Protein AF-A0A5B6V7J2-F1 (afdb_monomer_lite)

Secondary structure (DSSP, 8-state):
--PPPP------HHHHHHHHHHHHHHHHHHHHHHHHT----------GGGGGSTTHHHHHHHHHHH--S-HHHHHHHHHHHHHHHHHHHHHHHHHHHHHHHHHHHHHHHS---HHHHHHHHHHHHHHHHHHHHHHHHHHHHHHHHHHHHHHHHHHHHHHHHHHTT-

Structure (mmCIF, N/CA/C/O backbone):
data_AF-A0A5B6V7J2-F1
#
_entry.id   AF-A0A5B6V7J2-F1
#
loop_
_atom_site.group_PDB
_atom_site.id
_atom_site.type_symbol
_atom_site.label_atom_id
_atom_site.label_alt_id
_atom_site.label_comp_id
_atom_site.label_asym_id
_atom_site.label_entity_id
_atom_site.label_seq_id
_atom_site.pdbx_PDB_ins_code
_atom_site.Cartn_x
_atom_site.Cartn_y
_atom_site.Cartn_z
_atom_site.occupancy
_atom_site.B_iso_or_equiv
_atom_site.auth_seq_id
_atom_site.auth_comp_id
_atom_site.auth_asym_id
_atom_site.auth_atom_id
_atom_site.pdbx_PDB_model_num
ATOM 1 N N . MET A 1 1 ? -3.897 36.449 -39.132 1.00 39.06 1 MET A N 1
ATOM 2 C CA . MET A 1 1 ? -2.932 35.832 -40.059 1.00 39.06 1 MET A CA 1
ATOM 3 C C . MET A 1 1 ? -1.691 35.490 -39.248 1.00 39.06 1 MET A C 1
ATOM 5 O O . MET A 1 1 ? -0.842 36.344 -39.067 1.00 39.06 1 MET A O 1
ATOM 9 N N . TRP A 1 2 ? -1.653 34.293 -38.667 1.00 28.17 2 TRP A N 1
ATOM 10 C CA . TRP A 1 2 ? -0.462 33.726 -38.033 1.00 28.17 2 TRP A CA 1
ATOM 11 C C . TRP A 1 2 ? -0.432 32.258 -38.436 1.00 28.17 2 TRP A C 1
ATOM 13 O O . TRP A 1 2 ? -1.396 31.533 -38.198 1.00 28.17 2 TRP A O 1
ATOM 23 N N . GLY A 1 3 ? 0.597 31.909 -39.204 1.00 28.33 3 GLY A N 1
ATOM 24 C CA . GLY A 1 3 ? 0.718 30.643 -39.908 1.00 28.33 3 GLY A CA 1
ATOM 25 C C . GLY A 1 3 ? 0.998 29.475 -38.972 1.00 28.33 3 GLY A C 1
ATOM 26 O O . GLY A 1 3 ? 1.645 29.619 -37.938 1.00 28.33 3 GLY A O 1
ATOM 27 N N . ILE A 1 4 ? 0.504 28.314 -39.380 1.00 33.94 4 ILE A N 1
ATOM 28 C CA . ILE A 1 4 ? 0.845 27.012 -38.817 1.00 33.94 4 ILE A CA 1
ATOM 29 C C . ILE A 1 4 ? 2.192 26.584 -39.419 1.00 33.94 4 ILE A C 1
ATOM 31 O O . ILE A 1 4 ? 2.303 26.582 -40.646 1.00 33.94 4 ILE A O 1
ATOM 35 N N . PRO A 1 5 ? 3.185 26.160 -38.621 1.00 35.28 5 PRO A N 1
ATOM 36 C CA . PRO A 1 5 ? 4.206 25.237 -39.086 1.00 35.28 5 PRO A CA 1
ATOM 37 C C . PRO A 1 5 ? 3.739 23.803 -38.819 1.00 35.28 5 PRO A C 1
ATOM 39 O O . PRO A 1 5 ? 3.378 23.441 -37.697 1.00 35.28 5 PRO A O 1
ATOM 42 N N . GLU A 1 6 ? 3.728 23.002 -39.880 1.00 39.72 6 GLU A N 1
ATOM 43 C CA . GLU A 1 6 ? 3.479 21.564 -39.858 1.00 39.72 6 GLU A CA 1
ATOM 44 C C . GLU A 1 6 ? 4.439 20.857 -38.891 1.00 39.72 6 GLU A C 1
ATOM 46 O O . GLU A 1 6 ? 5.656 21.028 -38.963 1.00 39.72 6 GLU A O 1
ATOM 51 N N . ILE A 1 7 ? 3.891 20.034 -37.993 1.00 34.62 7 ILE A N 1
ATOM 52 C CA . ILE A 1 7 ? 4.672 19.121 -37.157 1.00 34.62 7 ILE A CA 1
ATOM 53 C C . ILE A 1 7 ? 4.385 17.715 -37.663 1.00 34.62 7 ILE A C 1
ATOM 55 O O . ILE A 1 7 ? 3.268 17.206 -37.531 1.00 34.62 7 ILE A O 1
ATOM 59 N N . GLY A 1 8 ? 5.417 17.124 -38.263 1.00 29.72 8 GLY A N 1
ATOM 60 C CA . GLY A 1 8 ? 5.446 15.742 -38.706 1.00 29.72 8 GLY A CA 1
ATOM 61 C C . GLY A 1 8 ? 5.051 14.774 -37.594 1.00 29.72 8 GLY A C 1
ATOM 62 O O . GLY A 1 8 ? 5.332 14.970 -36.410 1.00 29.72 8 GLY A O 1
ATOM 63 N N . SER A 1 9 ? 4.353 13.727 -38.013 1.00 41.56 9 SER A N 1
ATOM 64 C CA . SER A 1 9 ? 3.905 12.618 -37.187 1.00 41.56 9 SER A CA 1
ATOM 65 C C . SER A 1 9 ? 5.069 11.931 -36.479 1.00 41.56 9 SER A C 1
ATOM 67 O O . SER A 1 9 ? 6.037 11.574 -37.146 1.00 41.56 9 SER A O 1
ATOM 69 N N . LEU A 1 10 ? 4.919 11.676 -35.176 1.00 39.41 10 LEU A N 1
ATOM 70 C CA . LEU A 1 10 ? 5.169 10.397 -34.484 1.00 39.41 10 LEU A CA 1
ATOM 71 C C . LEU A 1 10 ? 5.319 10.662 -32.976 1.00 39.41 10 LEU A C 1
ATOM 73 O O . LEU A 1 10 ? 6.200 11.401 -32.553 1.00 39.41 10 LEU A O 1
ATOM 77 N N . GLY A 1 11 ? 4.452 10.039 -32.169 1.00 36.81 11 GLY A N 1
ATOM 78 C CA . GLY A 1 11 ? 4.556 10.027 -30.702 1.00 36.81 11 GLY A CA 1
ATOM 79 C C . GLY A 1 11 ? 3.524 10.890 -29.973 1.00 36.81 11 GLY A C 1
ATOM 80 O O . GLY A 1 11 ? 3.893 11.780 -29.213 1.00 36.81 11 GLY A O 1
ATOM 81 N N . LYS A 1 12 ? 2.226 10.637 -30.186 1.00 35.28 12 LYS A N 1
ATOM 82 C CA . LYS A 1 12 ? 1.127 11.366 -29.525 1.00 35.28 12 LYS A CA 1
ATOM 83 C C . LYS A 1 12 ? 0.321 10.543 -28.513 1.00 35.28 12 LYS A C 1
ATOM 85 O O . LYS A 1 12 ? -0.696 11.024 -28.050 1.00 35.28 12 LYS A O 1
ATOM 90 N N . ASP A 1 13 ? 0.792 9.385 -28.059 1.00 39.97 13 ASP A N 1
ATOM 91 C CA . ASP A 1 13 ? -0.058 8.548 -27.187 1.00 39.97 13 ASP A CA 1
ATOM 92 C C . ASP A 1 13 ? 0.242 8.712 -25.684 1.00 39.97 13 ASP A C 1
ATOM 94 O O . ASP A 1 13 ? -0.632 8.504 -24.849 1.00 39.97 13 ASP A O 1
ATOM 98 N N . GLY A 1 14 ? 1.440 9.186 -25.311 1.00 36.53 14 GLY A N 1
ATOM 99 C CA . GLY A 1 14 ? 1.821 9.392 -23.899 1.00 36.53 14 GLY A CA 1
ATOM 100 C C . GLY A 1 14 ? 1.542 10.794 -23.337 1.00 36.53 14 GLY A C 1
ATOM 101 O O . GLY A 1 14 ? 1.362 10.960 -22.133 1.00 36.53 14 GLY A O 1
ATOM 102 N N . ILE A 1 15 ? 1.494 11.817 -24.196 1.00 36.50 15 ILE A N 1
ATOM 103 C CA . ILE A 1 15 ? 1.309 13.218 -23.771 1.00 36.50 15 ILE A CA 1
ATOM 104 C C . ILE A 1 15 ? -0.169 13.504 -23.486 1.00 36.50 15 ILE A C 1
ATOM 106 O O . ILE A 1 15 ? -0.483 14.207 -22.532 1.00 36.50 15 ILE A O 1
ATOM 110 N N . TYR A 1 16 ? -1.084 12.892 -24.244 1.00 33.62 16 TYR A N 1
ATOM 111 C CA . TYR A 1 16 ? -2.521 13.086 -24.047 1.00 33.62 16 TYR A CA 1
ATOM 112 C C . TYR A 1 16 ? -3.015 12.417 -22.766 1.00 33.62 16 TYR A C 1
ATOM 114 O O . TYR A 1 16 ? -3.848 13.002 -22.085 1.00 33.62 16 TYR A O 1
ATOM 122 N N . GLN A 1 17 ? -2.455 11.266 -22.371 1.00 37.16 17 GLN A N 1
ATOM 123 C CA . GLN A 1 17 ? -2.769 10.690 -21.062 1.00 37.16 17 GLN A CA 1
ATOM 124 C C . GLN A 1 17 ? -2.283 11.593 -19.933 1.00 37.16 17 GLN A C 1
ATOM 126 O O . GLN A 1 17 ? -3.071 11.896 -19.053 1.00 37.16 17 GLN A O 1
ATOM 131 N N . LYS A 1 18 ? -1.055 12.123 -19.995 1.00 40.69 18 LYS A N 1
ATOM 132 C CA . LYS A 1 18 ? -0.539 13.047 -18.972 1.00 40.69 18 LYS A CA 1
ATOM 133 C C . LYS A 1 18 ? -1.336 14.358 -18.891 1.00 40.69 18 LYS A C 1
ATOM 135 O O . LYS A 1 18 ? -1.551 14.868 -17.799 1.00 40.69 18 LYS A O 1
ATOM 140 N N . GLN A 1 19 ? -1.808 14.868 -20.027 1.00 32.69 19 GLN A N 1
ATOM 141 C CA . GLN A 1 19 ? -2.539 16.134 -20.108 1.00 32.69 19 GLN A CA 1
ATOM 142 C C . GLN A 1 19 ? -4.025 16.001 -19.731 1.00 32.69 19 GLN A C 1
ATOM 144 O O . GLN A 1 19 ? -4.570 16.919 -19.129 1.00 32.69 19 GLN A O 1
ATOM 149 N N . ILE A 1 20 ? -4.660 14.853 -20.004 1.00 37.47 20 ILE A N 1
ATOM 150 C CA . ILE A 1 20 ? -5.995 14.514 -19.475 1.00 37.47 20 ILE A CA 1
ATOM 151 C C . ILE A 1 20 ? -5.908 14.242 -17.959 1.00 37.47 20 ILE A C 1
ATOM 153 O O . ILE A 1 20 ? -6.786 14.666 -17.207 1.00 37.47 20 ILE A O 1
ATOM 157 N N . PHE A 1 21 ? -4.807 13.634 -17.494 1.00 43.25 21 PHE A N 1
ATOM 158 C CA . PHE A 1 21 ? -4.523 13.426 -16.070 1.00 43.25 21 PHE A CA 1
ATOM 159 C C . PHE A 1 21 ? -4.301 14.764 -15.348 1.00 43.25 21 PHE A C 1
ATOM 161 O O . PHE A 1 21 ? -4.865 14.991 -14.293 1.00 43.25 21 PHE A O 1
ATOM 168 N N . GLU A 1 22 ? -3.562 15.725 -15.899 1.00 43.88 22 GLU A N 1
ATOM 169 C CA . GLU A 1 22 ? -3.370 17.012 -15.212 1.00 43.88 22 GLU A CA 1
ATOM 170 C C . GLU A 1 22 ? -4.679 17.800 -15.001 1.00 43.88 22 GLU A C 1
ATOM 172 O O . GLU A 1 22 ? -4.832 18.422 -13.948 1.00 43.88 22 GLU A O 1
ATOM 177 N N . SER A 1 23 ? -5.660 17.728 -15.910 1.00 46.03 23 SER A N 1
ATOM 178 C CA . SER A 1 23 ? -6.950 18.426 -15.754 1.00 46.03 23 SER A CA 1
ATOM 179 C C . SER A 1 23 ? -7.842 17.846 -14.648 1.00 46.03 23 SER A C 1
ATOM 181 O O . SER A 1 23 ? -8.294 18.604 -13.790 1.00 46.03 23 SER A O 1
ATOM 183 N N . ASP A 1 24 ? -8.033 16.523 -14.596 1.00 53.81 24 ASP A N 1
ATOM 184 C CA . ASP A 1 24 ? -8.845 15.874 -13.547 1.00 53.81 24 ASP A CA 1
ATOM 185 C C . ASP A 1 24 ? -8.134 15.887 -12.187 1.00 53.81 24 ASP A C 1
ATOM 187 O O . ASP A 1 24 ? -8.752 15.969 -11.123 1.00 53.81 24 ASP A O 1
ATOM 191 N N . TRP A 1 25 ? -6.802 15.894 -12.207 1.00 52.97 25 TRP A N 1
ATOM 192 C CA . TRP A 1 25 ? -6.003 15.954 -10.997 1.00 52.97 25 TRP A CA 1
ATOM 193 C C . TRP A 1 25 ? -5.783 17.372 -10.495 1.00 52.97 25 TRP A C 1
ATOM 195 O O . TRP A 1 25 ? -5.282 17.513 -9.388 1.00 52.97 25 TRP A O 1
ATOM 205 N N . THR A 1 26 ? -6.193 18.420 -11.217 1.00 57.19 26 THR A N 1
ATOM 206 C CA . THR A 1 26 ? -6.104 19.803 -10.721 1.00 57.19 26 THR A CA 1
ATOM 207 C C . THR A 1 26 ? -6.934 19.971 -9.440 1.00 57.19 26 THR A C 1
ATOM 209 O O . THR A 1 26 ? -6.450 20.533 -8.456 1.00 57.19 26 THR A O 1
ATOM 212 N N . GLU A 1 27 ? -8.142 19.396 -9.380 1.00 52.69 27 GLU A N 1
ATOM 213 C CA . GLU A 1 27 ? -8.965 19.383 -8.160 1.00 52.69 27 GLU A CA 1
ATOM 214 C C . GLU A 1 27 ? -8.338 18.533 -7.041 1.00 52.69 27 GLU A C 1
ATOM 216 O O . GLU A 1 27 ? -8.338 18.924 -5.870 1.00 52.69 27 GLU A O 1
ATOM 221 N N . VAL A 1 28 ? -7.728 17.401 -7.401 1.00 54.72 28 VAL A N 1
ATOM 222 C CA . VAL A 1 28 ? -7.013 16.506 -6.476 1.00 54.72 28 VAL A CA 1
ATOM 223 C C . VAL A 1 28 ? -5.743 17.169 -5.913 1.00 54.72 28 VAL A C 1
ATOM 225 O O . VAL A 1 28 ? -5.424 17.033 -4.729 1.00 54.72 28 VAL A O 1
ATOM 228 N N . TRP A 1 29 ? -5.040 17.958 -6.723 1.00 54.66 29 TRP A N 1
ATOM 229 C CA . TRP A 1 29 ? -3.858 18.730 -6.341 1.00 54.66 29 TRP A CA 1
ATOM 230 C C . TRP A 1 29 ? -4.228 19.879 -5.397 1.00 54.66 29 TRP A C 1
ATOM 232 O O . TRP A 1 29 ? -3.557 20.105 -4.388 1.00 54.66 29 TRP A O 1
ATOM 242 N N . LEU A 1 30 ? -5.349 20.557 -5.657 1.00 48.91 30 LEU A N 1
ATOM 243 C CA . LEU A 1 30 ? -5.911 21.566 -4.755 1.00 48.91 30 LEU A CA 1
ATOM 244 C C . LEU A 1 30 ? -6.364 20.948 -3.418 1.00 48.91 30 LEU A C 1
ATOM 246 O O . LEU A 1 30 ? -6.160 21.549 -2.359 1.00 48.91 30 LEU A O 1
ATOM 250 N N . MET A 1 31 ? -6.896 19.718 -3.427 1.00 52.84 31 MET A N 1
ATOM 251 C CA . MET A 1 31 ? -7.166 18.958 -2.199 1.00 52.84 31 MET A CA 1
ATOM 252 C C . MET A 1 31 ? -5.885 18.640 -1.416 1.00 52.84 31 MET A C 1
ATOM 254 O O . MET A 1 31 ? -5.881 18.792 -0.192 1.00 52.84 31 MET A O 1
ATOM 258 N N . LYS A 1 32 ? -4.797 18.253 -2.098 1.00 48.16 32 LYS A N 1
ATOM 259 C CA . LYS A 1 32 ? -3.488 17.957 -1.486 1.00 48.16 32 LYS A CA 1
ATOM 260 C C . LYS A 1 32 ? -2.948 19.149 -0.684 1.00 48.16 32 LYS A C 1
ATOM 262 O O . LYS A 1 32 ? -2.577 18.975 0.477 1.00 48.16 32 LYS A O 1
ATOM 267 N N . ILE A 1 33 ? -3.014 20.361 -1.247 1.00 51.03 33 ILE A N 1
ATOM 268 C CA . ILE A 1 33 ? -2.630 21.609 -0.555 1.00 51.03 33 ILE A CA 1
ATOM 269 C C . ILE A 1 33 ? -3.519 21.864 0.679 1.00 51.03 33 ILE A C 1
ATOM 271 O O . ILE A 1 33 ? -3.035 22.252 1.744 1.00 51.03 33 ILE A O 1
ATOM 275 N N . GLY A 1 34 ? -4.831 21.629 0.567 1.00 51.12 34 GLY A N 1
ATOM 276 C CA . GLY A 1 34 ? -5.788 21.861 1.656 1.00 51.12 34 GLY A CA 1
ATOM 277 C C . GLY A 1 34 ? -5.697 20.872 2.830 1.00 51.12 34 GLY A C 1
ATOM 278 O O . GLY A 1 34 ? -6.176 21.180 3.931 1.00 51.12 34 GLY A O 1
ATOM 279 N N . GLU A 1 35 ? -5.113 19.689 2.616 1.00 51.69 35 GLU A N 1
ATOM 280 C CA . GLU A 1 35 ? -4.964 18.633 3.625 1.00 51.69 35 GLU A CA 1
ATOM 281 C C . GLU A 1 35 ? -3.621 18.717 4.374 1.00 51.69 35 GLU A C 1
ATOM 283 O O . GLU A 1 35 ? -3.598 18.527 5.593 1.00 51.69 35 GLU A O 1
ATOM 288 N N . GLU A 1 36 ? -2.532 19.122 3.703 1.00 48.28 36 GLU A N 1
ATOM 289 C CA . GLU A 1 36 ? -1.230 19.411 4.338 1.00 48.28 36 GLU A CA 1
ATOM 290 C C . GLU A 1 36 ? -1.331 20.486 5.437 1.00 48.28 36 GLU A C 1
ATOM 292 O O . GLU A 1 36 ? -0.647 20.403 6.461 1.00 48.28 36 GLU A O 1
ATOM 297 N N . ALA A 1 37 ? -2.266 21.431 5.292 1.00 48.81 37 ALA A N 1
ATOM 298 C CA . ALA A 1 37 ? -2.547 22.474 6.278 1.00 48.81 37 ALA A CA 1
ATOM 299 C C . ALA A 1 37 ? -3.265 21.976 7.556 1.00 48.81 37 ALA A C 1
ATOM 301 O O . ALA A 1 37 ? -3.304 22.691 8.559 1.00 48.81 37 ALA A O 1
ATOM 302 N N . ARG A 1 38 ? -3.837 20.759 7.575 1.00 48.12 38 ARG A N 1
ATOM 303 C CA . ARG A 1 38 ? -4.615 20.225 8.713 1.00 48.12 38 ARG A CA 1
ATOM 304 C C . ARG A 1 38 ? -3.900 19.063 9.406 1.00 48.12 38 ARG A C 1
ATOM 306 O O . ARG A 1 38 ? -4.328 17.912 9.335 1.00 48.12 38 ARG A O 1
ATOM 313 N N . ARG A 1 39 ? -2.853 19.356 10.184 1.00 47.38 39 ARG A N 1
ATOM 314 C CA . ARG A 1 39 ? -2.273 18.390 11.145 1.00 47.38 39 ARG A CA 1
ATOM 315 C C . ARG A 1 39 ? -3.198 18.208 12.356 1.00 47.38 39 ARG A C 1
ATOM 317 O O . ARG A 1 39 ? -2.946 18.728 13.435 1.00 47.38 39 ARG A O 1
ATOM 324 N N . SER A 1 40 ? -4.282 17.457 12.172 1.00 51.19 40 SER A N 1
ATOM 325 C CA . SER A 1 40 ? -5.073 16.893 13.274 1.00 51.19 40 SER A CA 1
ATOM 326 C C . SER A 1 40 ? -4.420 15.607 13.801 1.00 51.19 40 SER A C 1
ATOM 328 O O . SER A 1 40 ? -3.691 14.933 13.065 1.00 51.19 40 SER A O 1
ATOM 330 N N . LYS A 1 41 ? -4.678 15.247 15.069 1.00 51.56 41 LYS A N 1
ATOM 331 C CA . LYS A 1 41 ? -4.263 13.964 15.667 1.00 51.56 41 LYS A CA 1
ATOM 332 C C . LYS A 1 41 ? -4.721 12.827 14.747 1.00 51.56 41 LYS A C 1
ATOM 334 O O . LYS A 1 41 ? -5.920 12.625 14.571 1.00 51.56 41 LYS A O 1
ATOM 339 N N . LYS A 1 42 ? -3.769 12.113 14.133 1.00 62.84 42 LYS A N 1
ATOM 340 C CA . LYS A 1 42 ? -4.060 11.044 13.168 1.00 62.84 42 LYS A CA 1
ATOM 341 C C . LYS A 1 42 ? -4.776 9.896 13.878 1.00 62.84 42 LYS A C 1
ATOM 343 O O . LYS A 1 42 ? -4.144 9.076 14.538 1.00 62.84 42 LYS A O 1
ATOM 348 N N . THR A 1 43 ? -6.097 9.856 13.756 1.00 75.12 43 THR A N 1
ATOM 349 C CA . THR A 1 43 ? -6.880 8.657 14.043 1.00 75.12 43 THR A CA 1
ATOM 350 C C . THR A 1 43 ? -6.596 7.616 12.964 1.00 75.12 43 THR A C 1
ATOM 352 O O . THR A 1 43 ? -6.271 7.962 11.827 1.00 75.12 43 THR A O 1
ATOM 355 N N . PHE A 1 44 ? -6.677 6.336 13.326 1.00 83.75 44 PHE A N 1
ATOM 356 C CA . PHE A 1 44 ? -6.565 5.259 12.346 1.00 83.75 44 PHE A CA 1
ATOM 357 C C . PHE A 1 44 ? -7.660 5.403 11.294 1.00 83.75 44 PHE A C 1
ATOM 359 O O . PHE A 1 44 ? -8.828 5.613 11.633 1.00 83.75 44 PHE A O 1
ATOM 366 N N . LYS A 1 45 ? -7.267 5.264 10.034 1.00 87.69 45 LYS A N 1
ATOM 367 C CA . LYS A 1 45 ? -8.164 5.206 8.892 1.00 87.69 45 LYS A CA 1
ATOM 368 C C . LYS A 1 45 ? -7.669 4.102 7.983 1.00 87.69 45 LYS A C 1
ATOM 370 O O . LYS A 1 45 ? -6.472 4.005 7.733 1.00 87.69 45 LYS A O 1
ATOM 375 N N . PHE A 1 46 ? -8.606 3.289 7.529 1.00 91.12 46 PHE A N 1
ATOM 376 C CA . PHE A 1 46 ? -8.344 2.318 6.490 1.00 91.12 46 PHE A CA 1
ATOM 377 C C . PHE A 1 46 ? -8.153 3.038 5.154 1.00 91.12 46 PHE A C 1
ATOM 379 O O . PHE A 1 46 ? -8.929 3.939 4.820 1.00 91.12 46 PHE A O 1
ATOM 386 N N . GLU A 1 47 ? -7.143 2.627 4.398 1.00 92.88 47 GLU A N 1
ATOM 387 C CA . GLU A 1 47 ? -6.862 3.157 3.069 1.00 92.88 47 GLU A CA 1
ATOM 388 C C . GLU A 1 47 ? -7.199 2.103 2.017 1.00 92.88 47 GLU A C 1
ATOM 390 O O . GLU A 1 47 ? -6.722 0.974 2.092 1.00 92.88 47 GLU A O 1
ATOM 395 N N . ALA A 1 48 ? -8.004 2.469 1.020 1.00 92.81 48 ALA A N 1
ATOM 396 C CA . ALA A 1 48 ? -8.523 1.528 0.030 1.00 92.81 48 ALA A CA 1
ATOM 397 C C . ALA A 1 48 ? -7.416 0.835 -0.775 1.00 92.81 48 ALA A C 1
ATOM 399 O O . ALA A 1 48 ? -7.554 -0.326 -1.130 1.00 92.81 48 ALA A O 1
ATOM 400 N N . TRP A 1 49 ? -6.295 1.511 -1.024 1.00 94.81 49 TRP A N 1
ATOM 401 C CA . TRP A 1 49 ? -5.171 0.918 -1.747 1.00 94.81 49 TRP A CA 1
ATOM 402 C C . TRP A 1 49 ? -4.482 -0.220 -0.980 1.00 94.81 49 TRP A C 1
ATOM 404 O 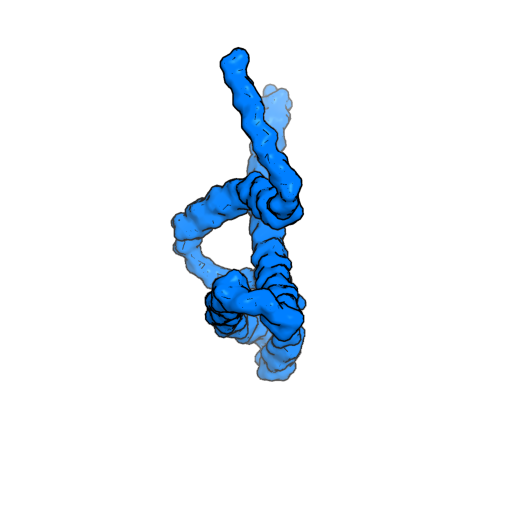O . TRP A 1 49 ? -3.776 -1.003 -1.603 1.00 94.81 49 TRP A O 1
ATOM 414 N N . TRP A 1 50 ? -4.692 -0.360 0.338 1.00 96.62 50 TRP A N 1
ATOM 415 C CA . TRP A 1 50 ? -4.100 -1.455 1.114 1.00 96.62 50 TRP A CA 1
ATOM 416 C C . TRP A 1 50 ? -4.492 -2.829 0.578 1.00 96.62 50 TRP A C 1
ATOM 418 O O . TRP A 1 50 ? -3.673 -3.734 0.624 1.00 96.62 50 TRP A O 1
ATOM 428 N N . VAL A 1 51 ? -5.694 -2.984 0.012 1.00 95.88 51 VAL A N 1
ATOM 429 C CA . VAL A 1 51 ? -6.132 -4.273 -0.558 1.00 95.88 51 VAL A CA 1
ATOM 430 C C . VAL A 1 51 ? -5.398 -4.660 -1.841 1.00 95.88 51 VAL A C 1
ATOM 432 O O . VAL A 1 51 ? -5.528 -5.793 -2.284 1.00 95.88 51 VAL A O 1
ATOM 435 N N . LEU A 1 52 ? -4.650 -3.733 -2.44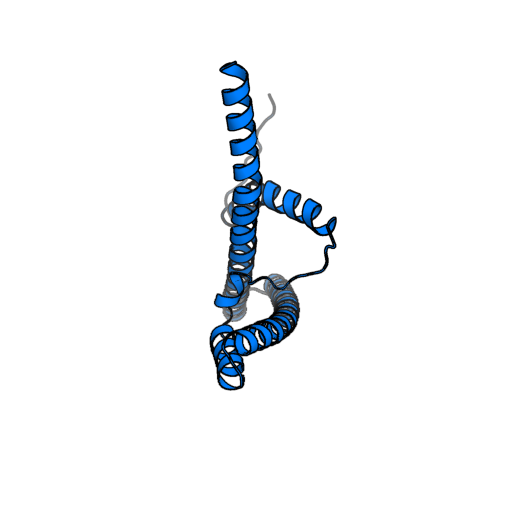5 1.00 94.94 52 LEU A N 1
ATOM 436 C CA . LEU A 1 52 ? -3.813 -4.005 -3.615 1.00 94.94 52 LEU A CA 1
ATOM 437 C C . LEU A 1 52 ? -2.421 -4.516 -3.226 1.00 94.94 52 LEU A C 1
ATOM 439 O O . LEU A 1 52 ? -1.635 -4.876 -4.097 1.00 94.94 52 LEU A O 1
ATOM 443 N N . GLU A 1 53 ? -2.087 -4.515 -1.935 1.00 96.19 53 GLU A N 1
ATOM 444 C CA . GLU A 1 53 ? -0.849 -5.105 -1.443 1.00 96.19 53 GLU A CA 1
ATOM 445 C C . GLU A 1 53 ? -1.056 -6.599 -1.214 1.00 96.19 53 GLU A C 1
ATOM 447 O O . GLU A 1 53 ? -1.896 -7.001 -0.411 1.00 96.19 53 GLU A O 1
ATOM 452 N N . GLU A 1 54 ? -0.238 -7.427 -1.862 1.00 95.00 54 GLU A N 1
ATOM 453 C CA . GLU A 1 54 ? -0.322 -8.893 -1.761 1.00 95.00 54 GLU A CA 1
ATOM 454 C C . GLU A 1 54 ? -0.222 -9.389 -0.308 1.00 95.00 54 GLU A C 1
ATOM 456 O O . GLU A 1 54 ? -0.842 -10.378 0.076 1.00 95.00 54 GLU A O 1
ATOM 461 N N . SER A 1 55 ? 0.529 -8.668 0.532 1.00 96.31 55 SER A N 1
ATOM 462 C CA . SER A 1 55 ? 0.713 -9.001 1.950 1.00 96.31 55 SER A CA 1
ATOM 463 C C . SER A 1 55 ? -0.481 -8.656 2.847 1.00 96.31 55 SER A C 1
ATOM 465 O O . SER A 1 55 ? -0.518 -9.101 3.994 1.00 96.31 55 SER A O 1
ATOM 467 N N . PHE A 1 56 ? -1.454 -7.872 2.369 1.00 96.81 56 PHE A N 1
ATOM 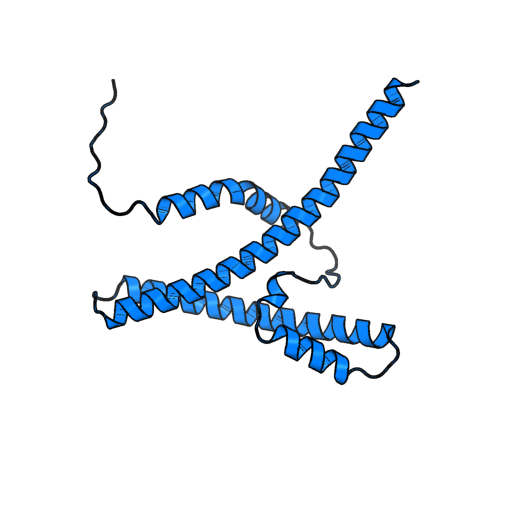468 C CA . PHE A 1 56 ? -2.495 -7.297 3.223 1.00 96.81 56 PHE A CA 1
ATOM 469 C C . PHE A 1 56 ? -3.378 -8.354 3.891 1.00 96.81 56 PHE A C 1
ATOM 471 O O . PHE A 1 56 ? -3.579 -8.309 5.105 1.00 96.81 56 PHE A O 1
ATOM 478 N N . GLU A 1 57 ? -3.893 -9.318 3.125 1.00 96.75 57 GLU A N 1
ATOM 479 C CA . GLU A 1 57 ? -4.784 -10.353 3.663 1.00 96.75 57 GLU A CA 1
ATOM 480 C C . GLU A 1 57 ? -4.066 -11.232 4.694 1.00 96.75 57 GLU A C 1
ATOM 482 O O . GLU A 1 57 ? -4.599 -11.499 5.776 1.00 96.75 57 GLU A O 1
ATOM 487 N N . ALA A 1 58 ? -2.828 -11.627 4.385 1.00 97.44 58 ALA A N 1
ATOM 488 C CA . ALA A 1 58 ? -1.996 -12.418 5.281 1.00 97.44 58 ALA A CA 1
ATOM 489 C C . ALA A 1 58 ? -1.732 -11.679 6.601 1.00 97.44 58 ALA A C 1
ATOM 491 O O . ALA A 1 58 ? -1.860 -12.274 7.671 1.00 97.44 58 ALA A O 1
ATOM 492 N N . GLU A 1 59 ? -1.441 -10.378 6.539 1.00 97.44 59 GLU A N 1
ATOM 493 C CA . GLU A 1 59 ? -1.213 -9.549 7.722 1.00 97.44 59 GLU A CA 1
ATOM 494 C C . GLU A 1 59 ? -2.484 -9.413 8.576 1.00 97.44 59 GLU A C 1
ATOM 496 O O . GLU A 1 59 ? -2.446 -9.612 9.792 1.00 97.44 59 GLU A O 1
ATOM 501 N N . VAL A 1 60 ? -3.638 -9.128 7.955 1.00 96.81 60 VAL A N 1
ATOM 502 C CA . VAL A 1 60 ? -4.933 -9.048 8.658 1.00 96.81 60 VAL A CA 1
ATOM 503 C C . VAL A 1 60 ? -5.214 -10.350 9.398 1.00 96.81 60 VAL A C 1
ATOM 505 O O . VAL A 1 60 ? -5.564 -10.326 10.582 1.00 96.81 60 VAL A O 1
ATOM 508 N N . LYS A 1 61 ? -5.037 -11.485 8.717 1.00 96.94 61 LYS A N 1
ATOM 509 C CA . LYS A 1 61 ? -5.262 -12.810 9.292 1.00 96.94 61 LYS A CA 1
ATOM 510 C C . LYS A 1 61 ? -4.298 -13.090 10.444 1.00 96.94 61 LYS A C 1
ATOM 512 O O . LYS A 1 61 ? -4.746 -13.480 11.520 1.00 96.94 61 LYS A O 1
ATOM 517 N N . ALA A 1 62 ? -3.009 -12.805 10.265 1.00 96.94 62 ALA A N 1
ATOM 518 C CA . ALA A 1 62 ? -1.991 -13.001 11.293 1.00 96.94 62 ALA A CA 1
ATOM 519 C C . ALA A 1 62 ? -2.280 -12.182 12.562 1.00 96.94 62 ALA A C 1
ATOM 521 O O . ALA A 1 62 ? -2.220 -12.707 13.680 1.00 96.94 62 ALA A O 1
ATOM 522 N N . ILE A 1 63 ? -2.654 -10.907 12.419 1.00 95.88 63 ILE A N 1
ATOM 523 C CA . ILE A 1 63 ? -3.008 -10.061 13.566 1.00 95.88 63 ILE A CA 1
ATOM 524 C C . ILE A 1 63 ? -4.298 -10.562 14.231 1.00 95.88 63 ILE A C 1
ATOM 526 O O . ILE A 1 63 ? -4.394 -10.613 15.459 1.00 95.88 63 ILE A O 1
ATOM 530 N N . TRP A 1 64 ? -5.295 -10.961 13.440 1.00 96.00 64 TRP A N 1
ATOM 531 C CA . TRP A 1 64 ? -6.574 -11.432 13.963 1.00 96.00 64 TRP A CA 1
ATOM 532 C C . TRP A 1 64 ? -6.455 -12.745 14.744 1.00 96.00 64 TRP A C 1
ATOM 534 O O . TRP A 1 64 ? -7.051 -12.885 15.817 1.00 96.00 64 TRP A O 1
ATOM 544 N N . GLU A 1 65 ? -5.676 -13.699 14.240 1.00 95.31 65 GLU A N 1
ATOM 545 C CA . GLU A 1 65 ? -5.472 -15.009 14.865 1.00 95.31 65 GLU A CA 1
ATOM 546 C C . GLU A 1 65 ? -4.573 -14.923 16.104 1.00 95.31 65 GLU A C 1
ATOM 548 O O . GLU A 1 65 ? -4.839 -15.590 17.102 1.00 95.31 65 GLU A O 1
ATOM 553 N N . SER A 1 66 ? -3.563 -14.047 16.092 1.00 92.75 66 SER A N 1
ATOM 554 C CA . SER A 1 66 ? -2.692 -13.806 17.255 1.00 92.75 66 SER A CA 1
ATOM 555 C C . SER A 1 66 ? -3.358 -12.970 18.355 1.00 92.75 66 SER A C 1
ATOM 557 O O . SER A 1 66 ? -2.903 -12.938 19.504 1.00 92.75 66 SER A O 1
ATOM 559 N N . SER A 1 67 ? -4.459 -12.285 18.038 1.00 91.31 67 SER A N 1
ATOM 560 C CA . SER A 1 67 ? -5.200 -11.505 19.017 1.00 91.31 67 SER A CA 1
ATOM 561 C C . SER A 1 67 ? -6.018 -12.408 19.952 1.00 91.31 67 SER A C 1
ATOM 563 O O . SER A 1 67 ? -6.930 -13.125 19.551 1.00 91.31 67 SER A O 1
ATOM 565 N N . LEU A 1 68 ? -5.706 -12.349 21.245 1.00 88.06 68 LEU A N 1
ATOM 566 C CA . LEU A 1 68 ? -6.561 -12.864 22.318 1.00 88.06 68 LEU A CA 1
ATOM 567 C C . LEU A 1 68 ? -7.450 -11.744 22.863 1.00 88.06 68 LEU A C 1
ATOM 569 O O . LEU A 1 68 ? -7.003 -10.592 22.919 1.00 88.06 68 LEU A O 1
ATOM 573 N N . GLY A 1 69 ? -8.657 -12.095 23.303 1.00 91.38 69 GLY A N 1
ATOM 574 C CA . GLY A 1 69 ? -9.596 -11.162 23.919 1.00 91.38 69 GLY A CA 1
ATOM 575 C C . GLY A 1 69 ? -10.979 -11.175 23.282 1.00 91.38 69 GLY A C 1
ATOM 576 O O . GLY A 1 69 ? -11.249 -11.940 22.351 1.00 91.38 69 GLY A O 1
ATOM 577 N N . ASP A 1 70 ? -11.846 -10.311 23.801 1.00 93.06 70 ASP A N 1
ATOM 578 C CA . ASP A 1 70 ? -13.150 -10.053 23.200 1.00 93.06 70 ASP A CA 1
ATOM 579 C C . ASP A 1 70 ? -13.018 -9.337 21.845 1.00 93.06 70 ASP A C 1
ATOM 581 O O . ASP A 1 70 ? -11.945 -8.895 21.423 1.00 93.06 70 ASP A O 1
ATOM 585 N N . PHE A 1 71 ? -14.138 -9.214 21.142 1.00 91.75 71 PHE A N 1
ATOM 586 C CA . PHE A 1 71 ? -14.180 -8.600 19.820 1.00 91.75 71 PHE A CA 1
ATOM 587 C C . PHE A 1 71 ? -13.612 -7.167 19.784 1.00 91.75 71 PHE A C 1
ATOM 589 O O . PHE A 1 71 ? -12.907 -6.810 18.840 1.00 91.75 71 PHE A O 1
ATOM 596 N N . VAL A 1 72 ? -13.866 -6.350 20.811 1.00 94.00 72 VAL A N 1
ATOM 597 C CA . VAL A 1 72 ? -13.394 -4.957 20.870 1.00 94.00 72 VAL A CA 1
ATOM 598 C C . VAL A 1 72 ? -11.876 -4.920 21.044 1.00 94.00 72 VAL A C 1
ATOM 600 O O . VAL A 1 72 ? -11.188 -4.167 20.354 1.00 94.00 72 VAL A O 1
ATOM 603 N N . GLN A 1 73 ? -11.339 -5.782 21.906 1.00 93.81 73 GLN A N 1
ATOM 604 C CA . GLN A 1 73 ? -9.900 -5.937 22.116 1.00 93.81 73 GLN A CA 1
ATOM 605 C C . GLN A 1 73 ? -9.190 -6.431 20.850 1.00 93.81 73 GLN A C 1
ATOM 607 O O . GLN A 1 73 ? -8.098 -5.954 20.524 1.00 93.81 73 GLN A O 1
ATOM 612 N N . LYS A 1 74 ? -9.813 -7.351 20.105 1.00 95.25 74 LYS A N 1
ATOM 613 C CA . LYS A 1 74 ? -9.302 -7.805 18.805 1.00 95.25 74 LYS A CA 1
ATOM 614 C C . LYS A 1 74 ? -9.237 -6.672 17.787 1.00 95.25 74 LYS A C 1
ATOM 616 O O . LYS A 1 74 ? -8.218 -6.518 17.116 1.00 95.25 74 LYS A O 1
ATOM 621 N N . LEU A 1 75 ? -10.282 -5.847 17.699 1.00 93.88 75 LEU A N 1
ATOM 622 C CA . LEU A 1 75 ? -10.298 -4.699 16.791 1.00 93.88 75 LEU A CA 1
ATOM 623 C C . LEU A 1 75 ? -9.230 -3.657 17.136 1.00 93.88 75 LEU A C 1
ATOM 625 O O . LEU A 1 75 ? -8.612 -3.108 16.224 1.00 93.88 75 LEU A O 1
ATOM 629 N N . ASP A 1 76 ? -8.979 -3.389 18.419 1.00 93.94 76 ASP A N 1
ATOM 630 C CA . ASP A 1 76 ? -7.938 -2.433 18.810 1.00 93.94 76 ASP A CA 1
ATOM 631 C C . ASP A 1 76 ? -6.531 -2.948 18.460 1.00 93.94 76 ASP A C 1
ATOM 633 O O . ASP A 1 76 ? -5.721 -2.219 17.880 1.00 93.94 76 ASP A O 1
ATOM 637 N N . LYS A 1 77 ? -6.272 -4.244 18.682 1.00 94.56 77 LYS A N 1
ATOM 638 C CA . LYS A 1 77 ? -5.033 -4.900 18.230 1.00 94.56 77 LYS A CA 1
ATOM 639 C C . LYS A 1 77 ? -4.880 -4.846 16.712 1.00 94.56 77 LYS A C 1
ATOM 641 O O . LYS A 1 77 ? -3.808 -4.487 16.228 1.00 94.56 77 LYS A O 1
ATOM 646 N N . LEU A 1 78 ? -5.950 -5.131 15.966 1.00 95.38 78 LEU A N 1
ATOM 647 C CA . LEU A 1 78 ? -5.958 -5.059 14.504 1.00 95.38 78 LEU A CA 1
ATOM 648 C C . LEU A 1 78 ? -5.637 -3.647 14.008 1.00 95.38 78 LEU A C 1
ATOM 650 O O . LEU A 1 78 ? -4.783 -3.467 13.145 1.00 95.38 78 LEU A O 1
ATOM 654 N N . LYS A 1 79 ? -6.264 -2.633 14.603 1.00 94.19 79 LYS A N 1
ATOM 655 C CA . LYS A 1 79 ? -6.019 -1.220 14.307 1.00 94.19 79 LYS A CA 1
ATOM 656 C C . LYS A 1 79 ? -4.554 -0.825 14.520 1.00 94.19 79 LYS A C 1
ATOM 658 O O . LYS A 1 79 ? -3.981 -0.125 13.684 1.00 94.19 79 LYS A O 1
ATOM 663 N N . ILE A 1 80 ? -3.948 -1.245 15.631 1.00 93.56 80 ILE A N 1
ATOM 664 C CA . ILE A 1 80 ? -2.540 -0.952 15.935 1.00 93.56 80 ILE A CA 1
ATOM 665 C C . ILE A 1 80 ? -1.615 -1.687 14.960 1.00 93.56 80 ILE A C 1
ATOM 667 O O . ILE A 1 80 ? -0.723 -1.061 14.384 1.00 93.56 80 ILE A O 1
ATOM 671 N N . GLY A 1 81 ? -1.844 -2.987 14.749 1.00 95.50 81 GLY A N 1
ATOM 672 C CA . GLY A 1 81 ? -1.045 -3.823 13.852 1.00 95.50 81 GLY A CA 1
ATOM 673 C C . GLY A 1 81 ? -1.070 -3.307 12.415 1.00 95.50 81 GLY A C 1
ATOM 674 O O . GLY A 1 81 ? -0.020 -2.980 11.865 1.00 95.50 81 GLY A O 1
ATOM 675 N N . LEU A 1 82 ? -2.264 -3.076 11.860 1.00 96.31 82 LEU A N 1
ATOM 676 C CA . LEU A 1 82 ? -2.425 -2.498 10.524 1.00 96.31 82 LEU A CA 1
ATOM 677 C C . LEU A 1 82 ? -1.828 -1.095 10.420 1.00 96.31 82 LEU A C 1
ATOM 679 O O . LEU A 1 82 ? -1.246 -0.747 9.398 1.00 96.31 82 LEU A O 1
ATOM 683 N N . GLY A 1 83 ? -1.920 -0.286 11.478 1.00 94.62 83 GLY A N 1
ATOM 684 C CA . GLY A 1 83 ? -1.276 1.025 11.514 1.00 94.62 83 GLY A CA 1
ATOM 685 C C . GLY A 1 83 ? 0.253 0.955 11.427 1.00 94.62 83 GLY A C 1
ATOM 686 O O . GLY A 1 83 ? 0.875 1.865 10.873 1.00 94.62 83 GLY A O 1
ATOM 687 N N . ASN A 1 84 ? 0.869 -0.103 11.957 1.00 94.25 84 ASN A N 1
ATOM 688 C CA . ASN A 1 84 ? 2.310 -0.332 11.867 1.00 94.25 84 ASN A CA 1
ATOM 689 C C . ASN A 1 84 ? 2.704 -0.925 10.514 1.00 94.25 84 ASN A C 1
ATOM 691 O O . ASN A 1 84 ? 3.609 -0.383 9.877 1.00 94.25 84 ASN A O 1
ATOM 695 N N . TRP A 1 85 ? 1.987 -1.951 10.052 1.00 97.25 85 TRP A N 1
ATOM 696 C CA . TRP A 1 85 ? 2.156 -2.525 8.717 1.00 97.25 85 TRP A CA 1
ATOM 697 C C . TRP A 1 85 ? 2.053 -1.438 7.641 1.00 97.25 85 TRP A C 1
ATOM 699 O O . TRP A 1 85 ? 2.996 -1.225 6.888 1.00 97.25 85 TRP A O 1
ATOM 709 N N . ALA A 1 86 ? 1.000 -0.615 7.662 1.00 95.06 86 ALA A N 1
ATOM 710 C CA . ALA A 1 86 ? 0.791 0.437 6.667 1.00 95.06 86 ALA A CA 1
ATOM 711 C C . ALA A 1 86 ? 1.935 1.464 6.617 1.00 95.06 86 ALA A C 1
ATOM 713 O O . ALA A 1 86 ? 2.283 1.960 5.544 1.00 95.06 86 ALA A O 1
ATOM 714 N N . LYS A 1 87 ? 2.549 1.794 7.763 1.00 93.12 87 LYS A N 1
ATOM 715 C CA . LYS A 1 87 ? 3.728 2.677 7.799 1.00 93.12 87 LYS A CA 1
ATOM 716 C C . LYS A 1 87 ? 4.931 2.023 7.129 1.00 93.12 87 LYS A C 1
ATOM 718 O 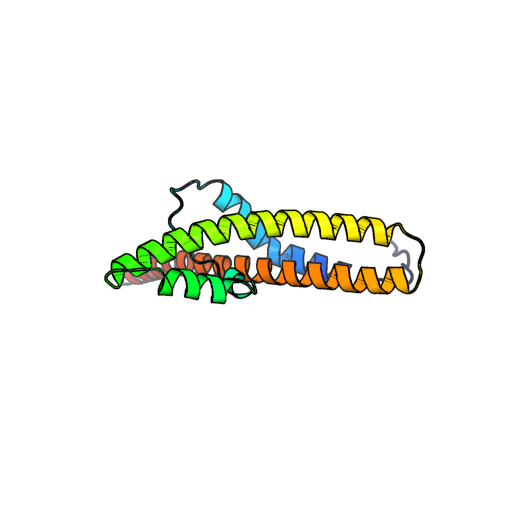O . LYS A 1 87 ? 5.625 2.696 6.370 1.00 93.12 87 LYS A O 1
ATOM 723 N N . GLN A 1 88 ? 5.181 0.749 7.419 1.00 95.62 88 GLN A N 1
ATOM 724 C CA . GLN A 1 88 ? 6.294 -0.001 6.837 1.00 95.62 88 GLN A CA 1
ATOM 725 C C . GLN A 1 88 ? 6.103 -0.167 5.328 1.00 95.62 88 GLN A C 1
ATOM 727 O O . GLN A 1 88 ? 6.998 0.189 4.561 1.00 95.62 88 GLN A O 1
ATOM 732 N N . THR A 1 89 ? 4.910 -0.580 4.903 1.00 95.25 89 THR A N 1
ATOM 733 C CA . THR A 1 89 ? 4.533 -0.732 3.495 1.00 95.25 89 THR A CA 1
ATOM 734 C C . THR A 1 89 ? 4.646 0.588 2.741 1.00 95.25 89 THR A C 1
ATOM 736 O O . THR A 1 89 ? 5.239 0.630 1.672 1.00 95.25 89 THR A O 1
ATOM 739 N N . CYS A 1 90 ? 4.196 1.708 3.317 1.00 92.56 90 CYS A N 1
ATOM 740 C CA . CYS A 1 90 ? 4.350 3.030 2.701 1.00 92.56 90 CYS A CA 1
ATOM 741 C C . CYS A 1 90 ? 5.827 3.422 2.492 1.00 92.56 90 CYS A C 1
ATOM 743 O O . CYS A 1 90 ? 6.193 3.948 1.439 1.00 92.56 90 CYS A O 1
ATOM 745 N N . MET A 1 91 ? 6.706 3.133 3.459 1.00 93.00 91 MET A N 1
ATOM 746 C CA . MET A 1 91 ? 8.145 3.384 3.298 1.00 93.00 91 MET A CA 1
ATOM 747 C C . MET A 1 91 ? 8.775 2.477 2.237 1.00 93.00 91 MET A C 1
ATOM 749 O O . MET A 1 91 ? 9.585 2.950 1.441 1.00 93.00 91 MET A O 1
ATOM 753 N N . ALA A 1 92 ? 8.414 1.191 2.221 1.00 95.00 92 ALA A N 1
ATOM 754 C CA . ALA A 1 92 ? 8.881 0.239 1.217 1.00 95.00 92 ALA A CA 1
ATOM 755 C C . ALA A 1 92 ? 8.431 0.657 -0.190 1.00 95.00 92 ALA A C 1
ATOM 757 O O . ALA A 1 92 ? 9.258 0.748 -1.094 1.00 95.00 92 ALA A O 1
ATOM 758 N N . ARG A 1 93 ? 7.156 1.034 -0.335 1.00 93.94 93 ARG A N 1
ATOM 759 C CA . ARG A 1 93 ? 6.556 1.555 -1.566 1.00 93.94 93 ARG A CA 1
ATOM 760 C C . ARG A 1 93 ? 7.305 2.775 -2.093 1.00 93.94 93 ARG A C 1
ATOM 762 O O . ARG A 1 93 ? 7.688 2.798 -3.258 1.00 93.94 93 ARG A O 1
ATOM 769 N N . LYS A 1 94 ? 7.595 3.756 -1.229 1.00 91.88 94 LYS A N 1
ATOM 770 C CA . LYS A 1 94 ? 8.363 4.952 -1.612 1.00 91.88 94 LYS A CA 1
ATOM 771 C C . LYS A 1 94 ? 9.749 4.594 -2.159 1.00 91.88 94 LYS A C 1
ATOM 773 O O . LYS A 1 94 ? 10.120 5.071 -3.225 1.00 91.88 94 LYS A O 1
ATOM 778 N N . ARG A 1 95 ? 10.489 3.726 -1.461 1.00 95.19 95 ARG A N 1
ATOM 779 C CA . ARG A 1 95 ? 11.821 3.271 -1.903 1.00 95.19 95 ARG A CA 1
ATOM 780 C C . ARG A 1 95 ? 11.752 2.501 -3.221 1.00 95.19 95 ARG A C 1
ATOM 782 O O . ARG A 1 95 ? 12.596 2.704 -4.088 1.00 95.19 95 ARG A O 1
ATOM 789 N N . ASN A 1 96 ? 10.750 1.636 -3.378 1.00 94.44 96 ASN A N 1
ATOM 790 C CA . ASN A 1 96 ? 10.542 0.876 -4.606 1.00 94.44 96 ASN A CA 1
ATOM 791 C C . ASN A 1 96 ? 10.243 1.808 -5.786 1.00 94.44 96 ASN A C 1
ATOM 793 O O . ASN A 1 96 ? 10.857 1.689 -6.838 1.00 94.44 96 ASN A O 1
ATOM 797 N N . ASN A 1 97 ? 9.369 2.794 -5.589 1.00 91.44 97 ASN A N 1
ATOM 798 C CA . ASN A 1 97 ? 9.030 3.784 -6.606 1.00 91.44 97 ASN A CA 1
ATOM 799 C C . ASN A 1 97 ? 10.256 4.625 -7.022 1.00 91.44 97 ASN A C 1
ATOM 801 O O . ASN A 1 97 ? 10.500 4.811 -8.213 1.00 91.44 97 ASN A O 1
ATOM 805 N N . GLU A 1 98 ? 11.079 5.066 -6.064 1.00 93.75 98 GLU A N 1
ATOM 806 C CA . GLU A 1 98 ? 12.354 5.747 -6.345 1.00 93.75 98 GLU A CA 1
ATOM 807 C C . GLU A 1 98 ? 13.312 4.853 -7.153 1.00 93.75 98 GLU A C 1
ATOM 809 O O . GLU A 1 98 ? 13.916 5.305 -8.128 1.00 93.75 98 GLU A O 1
ATOM 814 N N . SER A 1 99 ? 13.415 3.569 -6.795 1.00 95.81 99 SER A N 1
ATOM 815 C CA . SER A 1 99 ? 14.245 2.591 -7.507 1.00 95.81 99 SER A CA 1
ATOM 816 C C . SER A 1 99 ? 13.754 2.329 -8.936 1.00 95.81 99 SER A C 1
ATOM 818 O O . SER A 1 99 ? 14.561 2.348 -9.866 1.00 95.81 99 SER A O 1
ATOM 820 N N . LEU A 1 100 ? 12.443 2.154 -9.128 1.00 93.12 100 LEU A N 1
ATOM 821 C CA . LEU A 1 100 ? 11.821 1.955 -10.438 1.00 93.12 100 LEU A CA 1
ATOM 822 C C . LEU A 1 100 ? 12.006 3.174 -11.343 1.00 93.12 100 LEU A C 1
ATOM 824 O O . LEU A 1 100 ? 12.355 3.013 -12.509 1.00 93.12 100 LEU A O 1
ATOM 828 N N . ASN A 1 101 ? 11.844 4.392 -10.817 1.00 92.31 101 ASN A N 1
ATOM 829 C CA . ASN A 1 101 ? 12.099 5.611 -11.586 1.00 92.31 101 ASN A CA 1
ATOM 830 C C . ASN A 1 101 ? 13.576 5.748 -11.971 1.00 92.31 101 ASN A C 1
ATOM 832 O O . ASN A 1 101 ? 13.880 6.090 -13.110 1.00 92.31 101 ASN A O 1
ATOM 836 N N . LEU A 1 102 ? 14.504 5.426 -11.065 1.00 94.19 102 LEU A N 1
ATOM 837 C CA . LEU A 1 102 ? 15.931 5.418 -11.391 1.00 94.19 102 LEU A CA 1
ATOM 838 C C . LEU A 1 102 ? 16.258 4.378 -12.474 1.00 94.19 102 LEU A C 1
ATOM 840 O O . LEU A 1 102 ? 17.034 4.666 -13.385 1.00 94.19 102 LEU A O 1
ATOM 844 N N . LYS A 1 103 ? 15.674 3.175 -12.384 1.00 94.50 103 LYS A N 1
ATOM 845 C CA . LYS A 1 103 ? 15.818 2.120 -13.399 1.00 94.50 103 LYS A CA 1
ATOM 846 C C . LYS A 1 103 ? 15.261 2.585 -14.745 1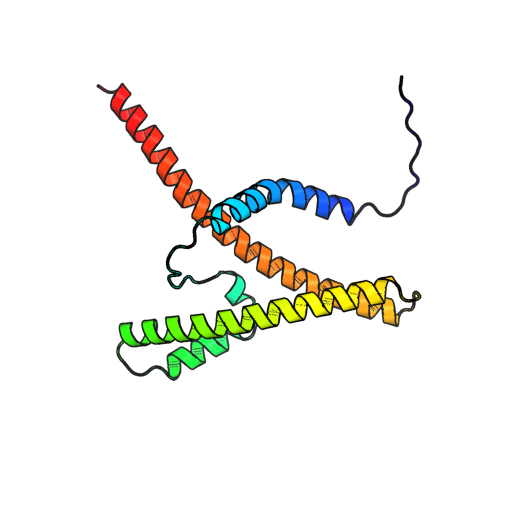.00 94.50 103 LYS A C 1
ATOM 848 O O . LYS A 1 103 ? 15.944 2.445 -15.755 1.00 94.50 103 LYS A O 1
ATOM 853 N N . LEU A 1 104 ? 14.078 3.201 -14.747 1.00 92.75 104 LEU A N 1
ATOM 854 C CA . LEU A 1 104 ? 13.452 3.760 -15.941 1.00 92.75 104 LEU A CA 1
ATOM 855 C C . LEU A 1 104 ? 14.359 4.798 -16.618 1.00 92.75 104 LEU A C 1
ATOM 857 O O . LEU A 1 104 ? 14.596 4.685 -17.817 1.00 92.75 104 LEU A O 1
ATOM 861 N N . SER A 1 105 ? 14.910 5.758 -15.868 1.00 92.38 105 SER A N 1
ATOM 862 C CA . SER A 1 105 ? 15.823 6.768 -16.423 1.00 92.38 105 SER A CA 1
ATOM 863 C C . SER A 1 105 ? 17.053 6.135 -17.077 1.00 92.38 105 SER A C 1
ATOM 865 O O . SER A 1 105 ? 17.388 6.474 -18.207 1.00 92.38 105 SER A O 1
ATOM 867 N N . LYS A 1 106 ? 17.680 5.153 -16.415 1.00 93.38 106 LYS A N 1
ATOM 868 C CA . LYS A 1 106 ? 18.849 4.444 -16.962 1.00 93.38 106 LYS A CA 1
ATOM 869 C C . LYS A 1 106 ? 18.530 3.677 -18.246 1.00 93.38 106 LYS A C 1
ATOM 871 O O . LYS A 1 106 ? 19.317 3.713 -19.185 1.00 93.38 106 LYS A O 1
ATOM 876 N N . LEU A 1 107 ? 17.389 2.987 -18.298 1.00 91.31 107 LEU A N 1
ATOM 877 C CA . LEU A 1 107 ? 16.974 2.227 -19.484 1.00 91.31 107 LEU A CA 1
ATOM 878 C C . LEU A 1 107 ? 16.664 3.140 -20.675 1.00 91.31 107 LEU A C 1
ATOM 880 O O . LEU A 1 107 ? 16.962 2.784 -21.813 1.00 91.31 107 LEU A O 1
ATOM 884 N N . LEU A 1 108 ? 16.114 4.331 -20.415 1.00 88.31 108 LEU A N 1
ATOM 885 C CA . LEU A 1 108 ? 15.847 5.335 -21.447 1.00 88.31 108 LEU A CA 1
ATOM 886 C C . LEU A 1 108 ? 17.125 5.956 -22.032 1.00 88.31 108 LEU A C 1
ATOM 888 O O . LEU A 1 108 ? 17.116 6.346 -23.198 1.00 88.31 108 LEU A O 1
ATOM 892 N N . GLU A 1 109 ? 18.198 6.052 -21.244 1.00 90.25 109 GLU A N 1
ATOM 893 C CA . GLU A 1 109 ? 19.510 6.551 -21.685 1.00 90.25 109 GLU A CA 1
ATOM 894 C C . GLU A 1 109 ? 20.358 5.478 -22.386 1.00 90.25 109 GLU A C 1
ATOM 896 O O . GLU A 1 109 ? 21.243 5.804 -23.178 1.00 90.25 109 GLU A O 1
ATOM 901 N N . ALA A 1 110 ? 20.103 4.201 -22.100 1.00 88.75 110 ALA A N 1
ATOM 902 C CA . ALA A 1 110 ? 20.847 3.087 -22.667 1.00 88.75 110 ALA A CA 1
ATOM 903 C C . ALA A 1 110 ? 20.511 2.838 -24.150 1.00 88.75 110 ALA A C 1
ATOM 905 O O . ALA A 1 110 ? 19.424 3.144 -24.644 1.00 88.75 110 ALA A O 1
ATOM 906 N N . GLU A 1 111 ? 21.457 2.229 -24.868 1.00 85.25 111 GLU A N 1
ATOM 907 C CA . GLU A 1 111 ? 21.282 1.878 -26.276 1.00 85.25 111 GLU A CA 1
ATOM 908 C C . GLU A 1 111 ? 20.127 0.881 -26.465 1.00 85.25 111 GLU A C 1
ATOM 910 O O . GLU A 1 111 ? 19.855 0.016 -25.619 1.00 85.25 111 GLU A O 1
ATOM 915 N N . ARG A 1 112 ? 19.416 1.016 -27.588 1.00 81.50 112 ARG A N 1
ATOM 916 C CA . ARG A 1 112 ? 18.254 0.181 -27.889 1.00 81.50 112 ARG A CA 1
ATOM 917 C C . ARG A 1 112 ? 18.696 -1.243 -28.206 1.00 81.50 112 ARG A C 1
ATOM 919 O O . ARG A 1 112 ? 19.295 -1.500 -29.243 1.00 81.50 112 ARG A O 1
ATOM 926 N N . SER A 1 113 ? 18.319 -2.165 -27.331 1.00 89.19 113 SER A N 1
ATOM 927 C CA . SER A 1 113 ? 18.427 -3.611 -27.523 1.00 89.19 113 SER A CA 1
ATOM 928 C C . SER A 1 113 ? 17.109 -4.284 -27.137 1.00 89.19 113 SER A C 1
ATOM 930 O O . SER A 1 113 ? 16.308 -3.702 -26.401 1.00 89.19 113 SER A O 1
ATOM 932 N N . GLU A 1 114 ? 16.874 -5.510 -27.609 1.00 84.69 114 GLU A N 1
ATOM 933 C CA . GLU A 1 114 ? 15.684 -6.288 -27.228 1.00 84.69 114 GLU A CA 1
ATOM 934 C C . GLU A 1 114 ? 15.603 -6.505 -25.710 1.00 84.69 114 GLU A C 1
ATOM 936 O O . GLU A 1 114 ? 14.530 -6.361 -25.127 1.00 84.69 114 GLU A O 1
ATOM 941 N N . ASN A 1 115 ? 16.743 -6.753 -25.052 1.00 87.75 115 ASN A N 1
ATOM 942 C CA . ASN A 1 115 ? 16.795 -6.902 -23.598 1.00 87.75 115 ASN A CA 1
ATOM 943 C C . ASN A 1 115 ? 16.429 -5.595 -22.871 1.00 87.75 115 ASN A C 1
ATOM 945 O O . ASN A 1 115 ? 15.618 -5.613 -21.949 1.00 87.75 115 ASN A O 1
ATOM 949 N N . ASN A 1 116 ? 16.962 -4.450 -23.321 1.00 89.94 116 ASN A N 1
ATOM 950 C CA . ASN A 1 116 ? 16.587 -3.140 -22.774 1.00 89.94 116 ASN A CA 1
ATOM 951 C C . ASN A 1 116 ? 15.077 -2.893 -22.942 1.00 89.94 116 ASN A C 1
ATOM 953 O O . ASN A 1 116 ? 14.403 -2.496 -21.995 1.00 89.94 116 ASN A O 1
ATOM 957 N N . LEU A 1 117 ? 14.517 -3.201 -24.116 1.00 90.00 117 LEU A N 1
ATOM 958 C CA . LEU A 1 117 ? 13.090 -3.018 -24.368 1.00 90.00 117 LEU A CA 1
ATOM 959 C C . LEU A 1 117 ? 12.217 -3.879 -23.441 1.00 90.00 117 LEU A C 1
ATOM 961 O O . LEU A 1 117 ? 11.225 -3.375 -22.914 1.00 90.00 117 LEU A O 1
ATOM 965 N N . ALA A 1 118 ? 12.587 -5.142 -23.216 1.00 93.62 118 ALA A N 1
ATOM 966 C CA . ALA A 1 118 ? 11.875 -6.021 -22.292 1.00 93.62 118 ALA A CA 1
ATOM 967 C C . ALA A 1 118 ? 11.910 -5.478 -20.852 1.00 93.62 118 ALA A C 1
ATOM 969 O O . ALA A 1 118 ? 10.863 -5.341 -20.218 1.00 93.62 118 ALA A O 1
ATOM 970 N N . GLU A 1 119 ? 13.089 -5.079 -20.364 1.00 94.31 119 GLU A N 1
ATOM 971 C CA . GLU A 1 119 ? 13.235 -4.478 -19.032 1.00 94.31 119 GLU A CA 1
ATOM 972 C C . GLU A 1 119 ? 12.489 -3.145 -18.895 1.00 94.31 119 GLU A C 1
ATOM 974 O O . GLU A 1 119 ? 11.974 -2.820 -17.821 1.00 94.31 119 GLU A O 1
ATOM 979 N N . LEU A 1 120 ? 12.410 -2.361 -19.972 1.00 91.38 120 LEU A N 1
ATOM 980 C CA . LEU A 1 120 ? 11.676 -1.101 -20.006 1.00 91.38 120 LEU A CA 1
ATOM 981 C C . LEU A 1 120 ? 10.170 -1.335 -19.871 1.00 91.38 120 LEU A C 1
ATOM 983 O O . LEU A 1 120 ? 9.505 -0.604 -19.136 1.00 91.38 120 LEU A O 1
ATOM 987 N N . ILE A 1 121 ? 9.633 -2.334 -20.576 1.00 93.25 121 ILE A N 1
ATOM 988 C CA . ILE A 1 121 ? 8.219 -2.719 -20.492 1.00 93.25 121 ILE A CA 1
ATOM 989 C C . ILE A 1 121 ? 7.890 -3.189 -19.075 1.00 93.25 121 ILE A C 1
ATOM 991 O O . ILE A 1 121 ? 6.940 -2.684 -18.482 1.00 93.25 121 ILE A O 1
ATOM 995 N N . ASP A 1 122 ? 8.704 -4.083 -18.517 1.00 95.81 122 ASP A N 1
ATOM 996 C CA . ASP A 1 122 ? 8.557 -4.589 -17.150 1.00 95.81 122 ASP A CA 1
ATOM 997 C C . ASP A 1 122 ? 8.579 -3.454 -16.108 1.00 95.81 122 ASP A C 1
ATOM 999 O O . ASP A 1 122 ? 7.669 -3.309 -15.290 1.00 95.81 122 ASP A O 1
ATOM 1003 N N . THR A 1 123 ? 9.557 -2.550 -16.210 1.00 93.88 123 THR A N 1
ATOM 1004 C CA . THR A 1 123 ? 9.677 -1.398 -15.301 1.00 93.88 123 THR A CA 1
ATOM 1005 C C . THR A 1 123 ? 8.460 -0.472 -15.398 1.00 93.88 123 THR A C 1
ATOM 1007 O O . THR A 1 123 ? 7.956 0.003 -14.379 1.00 93.88 123 THR A O 1
ATOM 1010 N N . LYS A 1 124 ? 7.955 -0.222 -16.614 1.00 92.81 124 LYS A N 1
ATOM 1011 C CA . LYS A 1 124 ? 6.734 0.571 -16.824 1.00 92.81 124 LYS A CA 1
ATOM 1012 C C . LYS A 1 124 ? 5.496 -0.121 -16.265 1.00 92.81 124 LYS A C 1
ATOM 1014 O O . LYS A 1 124 ? 4.651 0.553 -15.686 1.00 92.81 124 LYS A O 1
ATOM 1019 N N . LEU A 1 125 ? 5.395 -1.441 -16.404 1.00 95.50 125 LEU A N 1
ATOM 1020 C CA . LEU A 1 125 ? 4.297 -2.219 -15.842 1.00 95.50 125 LEU A CA 1
ATOM 1021 C C . LEU A 1 125 ? 4.271 -2.095 -14.315 1.00 95.50 125 LEU A C 1
ATOM 1023 O O . LEU A 1 125 ? 3.229 -1.775 -13.750 1.00 95.50 125 LEU A O 1
ATOM 1027 N N . HIS A 1 126 ? 5.420 -2.233 -13.653 1.00 93.75 126 HIS A N 1
ATOM 1028 C CA . HIS A 1 126 ? 5.516 -2.025 -12.208 1.00 93.75 126 HIS A CA 1
ATOM 1029 C C . HIS A 1 126 ? 5.152 -0.598 -11.776 1.00 93.75 126 HIS A C 1
ATOM 1031 O O . HIS A 1 126 ? 4.465 -0.421 -10.772 1.00 93.75 126 HIS A O 1
ATOM 1037 N N . LEU A 1 127 ? 5.562 0.426 -12.532 1.00 91.88 127 LEU A N 1
ATOM 1038 C CA . LEU A 1 127 ? 5.160 1.810 -12.256 1.00 91.88 127 LEU A CA 1
ATOM 1039 C C . LEU A 1 127 ? 3.652 2.028 -12.428 1.00 91.88 127 LEU A C 1
ATOM 1041 O O . LEU A 1 127 ? 3.060 2.743 -11.625 1.00 91.88 127 LEU A O 1
ATOM 1045 N N . ASN A 1 128 ? 3.021 1.394 -13.417 1.00 92.94 128 ASN A N 1
ATOM 1046 C CA . ASN A 1 128 ? 1.570 1.468 -13.600 1.00 92.94 128 ASN A CA 1
ATOM 1047 C C . ASN A 1 128 ? 0.817 0.852 -12.414 1.00 92.94 128 ASN A C 1
ATOM 1049 O O . ASN A 1 128 ? -0.106 1.474 -11.902 1.00 92.94 128 ASN A O 1
ATOM 1053 N N . LEU A 1 129 ? 1.267 -0.296 -11.897 1.00 92.94 129 LEU A N 1
ATOM 1054 C CA . LEU A 1 129 ? 0.683 -0.889 -10.685 1.00 92.94 129 LEU A CA 1
ATOM 1055 C C . LEU A 1 129 ? 0.792 0.048 -9.470 1.00 92.94 129 LEU A C 1
ATOM 1057 O O . LEU A 1 129 ? -0.096 0.095 -8.618 1.00 92.94 129 LEU A O 1
ATOM 1061 N N . GLU A 1 130 ? 1.876 0.819 -9.378 1.00 92.62 130 GLU A N 1
ATOM 1062 C CA . GLU A 1 130 ? 2.024 1.843 -8.344 1.00 92.62 130 GLU A CA 1
ATOM 1063 C C . GLU A 1 130 ? 1.078 3.034 -8.549 1.00 92.62 130 GLU A C 1
ATOM 1065 O O . GLU A 1 130 ? 0.597 3.588 -7.560 1.00 92.62 130 GLU A O 1
ATOM 1070 N N . ILE A 1 131 ? 0.768 3.400 -9.795 1.00 88.44 131 ILE A N 1
ATOM 1071 C CA . ILE A 1 131 ? -0.222 4.437 -10.119 1.00 88.44 131 ILE A CA 1
ATOM 1072 C C . ILE A 1 131 ? -1.632 3.982 -9.727 1.00 88.44 131 ILE A C 1
ATOM 1074 O O . ILE A 1 131 ? -2.348 4.760 -9.098 1.00 88.44 131 ILE A O 1
ATOM 1078 N N . ASP A 1 132 ? -2.006 2.727 -9.986 1.00 91.19 132 ASP A N 1
ATOM 1079 C CA . ASP A 1 132 ? -3.325 2.184 -9.618 1.00 91.19 132 ASP A CA 1
ATOM 1080 C C . ASP A 1 132 ? -3.589 2.297 -8.103 1.00 91.19 132 ASP A C 1
ATOM 1082 O O . ASP A 1 132 ? -4.697 2.608 -7.649 1.00 91.19 132 ASP A O 1
ATOM 1086 N N . LYS A 1 133 ? -2.546 2.096 -7.284 1.00 91.62 133 LYS A N 1
ATOM 1087 C CA . LYS A 1 133 ? -2.618 2.295 -5.827 1.00 91.62 133 LYS A CA 1
ATOM 1088 C C . LYS A 1 133 ? -2.890 3.752 -5.463 1.00 91.62 133 LYS A C 1
ATOM 1090 O O . LYS A 1 133 ? -3.697 4.017 -4.567 1.00 91.62 133 LYS A O 1
ATOM 1095 N N . ASP A 1 134 ? -2.244 4.699 -6.139 1.00 88.06 134 ASP A N 1
ATOM 1096 C CA . ASP A 1 134 ? -2.523 6.118 -5.927 1.00 88.06 134 ASP A CA 1
ATOM 1097 C C . ASP A 1 134 ? -3.940 6.466 -6.377 1.00 88.06 134 ASP A C 1
ATOM 1099 O O . ASP A 1 134 ? -4.667 7.117 -5.630 1.00 88.06 134 ASP A O 1
ATOM 1103 N N . GLU A 1 135 ? -4.385 5.980 -7.530 1.00 86.75 135 GLU A N 1
ATOM 1104 C CA . GLU A 1 135 ? -5.746 6.208 -8.008 1.00 86.75 135 GLU A CA 1
ATOM 1105 C C . GLU A 1 135 ? -6.788 5.759 -6.972 1.00 86.75 135 GLU A C 1
ATOM 1107 O O . GLU A 1 135 ? -7.650 6.550 -6.589 1.00 86.75 135 GLU A O 1
ATOM 1112 N N . ARG A 1 136 ? -6.650 4.555 -6.396 1.00 89.50 136 ARG A N 1
ATOM 1113 C CA . ARG A 1 136 ? -7.532 4.092 -5.305 1.00 89.50 136 ARG A CA 1
ATOM 1114 C C . ARG A 1 136 ? -7.490 4.982 -4.071 1.00 89.50 136 ARG A C 1
ATOM 1116 O O . ARG A 1 136 ? -8.527 5.249 -3.456 1.00 89.50 136 ARG A O 1
ATOM 1123 N N . TYR A 1 137 ? -6.300 5.434 -3.686 1.00 88.25 137 TYR A N 1
ATOM 1124 C CA . TYR A 1 137 ? -6.123 6.356 -2.569 1.00 88.25 137 TYR A CA 1
ATOM 1125 C C . TYR A 1 137 ? -6.886 7.667 -2.807 1.00 88.25 137 TYR A C 1
ATOM 1127 O O . TYR A 1 137 ? -7.583 8.150 -1.904 1.00 88.25 137 TYR A O 1
ATOM 1135 N N . TRP A 1 138 ? -6.780 8.233 -4.009 1.00 86.50 138 TRP A N 1
ATOM 1136 C CA . TRP A 1 138 ? -7.393 9.511 -4.363 1.00 86.50 138 TRP A CA 1
ATOM 1137 C C . TRP A 1 138 ? -8.893 9.399 -4.609 1.00 86.50 138 TRP A C 1
ATOM 1139 O O . TRP A 1 138 ? -9.643 10.242 -4.118 1.00 86.50 138 TRP A O 1
ATOM 1149 N N . GLU A 1 139 ? -9.353 8.319 -5.232 1.00 86.56 139 GLU A N 1
ATOM 1150 C CA . GLU A 1 139 ? -10.770 8.000 -5.389 1.00 86.56 139 GLU A CA 1
ATOM 1151 C C . GLU A 1 139 ? -11.479 7.942 -4.025 1.00 86.56 139 GLU A C 1
ATOM 1153 O O . GLU A 1 139 ? -12.531 8.559 -3.827 1.00 86.56 139 GLU A O 1
ATOM 1158 N N . GLN A 1 140 ? -10.878 7.267 -3.037 1.00 88.69 140 GLN A N 1
ATOM 1159 C CA . GLN A 1 140 ? -11.419 7.208 -1.678 1.00 88.69 140 GLN A CA 1
ATOM 1160 C C . GLN A 1 140 ? -11.583 8.611 -1.069 1.00 88.69 140 GLN A C 1
ATOM 1162 O O . GLN A 1 140 ? -12.593 8.904 -0.425 1.00 88.69 140 GLN A O 1
ATOM 1167 N N . ARG A 1 141 ? -10.611 9.501 -1.278 1.00 85.50 141 ARG A N 1
ATOM 1168 C CA . ARG A 1 141 ? -10.628 10.871 -0.738 1.00 85.50 141 ARG A CA 1
ATOM 1169 C C . ARG A 1 141 ? -11.606 11.772 -1.451 1.00 85.50 141 ARG A C 1
ATOM 1171 O O . ARG A 1 141 ? -12.318 12.513 -0.776 1.00 85.50 141 ARG A O 1
ATOM 1178 N N . ALA A 1 142 ? -11.669 11.684 -2.774 1.00 79.56 142 ALA A N 1
ATOM 1179 C CA . ALA A 1 142 ? -12.658 12.384 -3.574 1.00 79.56 142 ALA A CA 1
ATOM 1180 C C . ALA A 1 142 ? -14.068 12.031 -3.085 1.00 79.56 142 ALA A C 1
ATOM 1182 O O . ALA A 1 142 ? -14.850 12.929 -2.780 1.00 79.56 142 ALA A O 1
ATOM 1183 N N . ARG A 1 143 ? -14.354 10.740 -2.858 1.00 83.12 143 ARG A N 1
ATOM 1184 C CA . ARG A 1 143 ? -15.631 10.268 -2.295 1.00 83.12 143 ARG A CA 1
ATOM 1185 C C . ARG A 1 143 ? -15.898 10.817 -0.892 1.00 83.12 143 ARG A C 1
ATOM 1187 O O . ARG A 1 143 ? -16.965 11.372 -0.651 1.00 83.12 143 ARG A O 1
ATOM 1194 N N . VAL A 1 144 ? -14.940 10.721 0.033 1.00 82.19 144 VAL A N 1
ATOM 1195 C CA . VAL A 1 144 ? -15.098 11.250 1.405 1.00 82.19 144 VAL A CA 1
ATOM 1196 C C . VAL A 1 144 ? -15.322 12.766 1.406 1.00 82.19 144 VAL A C 1
ATOM 1198 O O . VAL A 1 144 ? -16.150 13.280 2.161 1.00 82.19 144 VAL A O 1
ATOM 1201 N N . ASN A 1 145 ? -14.600 13.498 0.560 1.00 76.94 145 ASN A N 1
ATOM 1202 C CA . ASN A 1 145 ? -14.762 14.940 0.425 1.00 76.94 145 ASN A CA 1
ATOM 1203 C C . ASN A 1 145 ? -16.102 15.305 -0.210 1.00 76.94 145 ASN A C 1
ATOM 1205 O O . ASN A 1 145 ? -16.759 16.218 0.289 1.00 76.94 145 ASN A O 1
ATOM 1209 N N . CYS A 1 146 ? -16.522 14.575 -1.244 1.00 75.75 146 CYS A N 1
ATOM 1210 C CA . CYS A 1 146 ? -17.823 14.730 -1.879 1.00 75.75 146 CYS A CA 1
ATOM 1211 C C . CYS A 1 146 ? -18.953 14.520 -0.867 1.00 75.75 146 CYS A C 1
ATOM 1213 O O . CYS A 1 146 ? -19.799 15.394 -0.745 1.00 75.75 146 CYS A O 1
ATOM 1215 N N . LEU A 1 147 ? -18.918 13.454 -0.060 1.00 78.69 147 LEU A N 1
ATOM 1216 C CA . LEU A 1 147 ? -19.910 13.221 1.000 1.00 78.69 147 LEU A CA 1
ATOM 1217 C C . LEU A 1 147 ? -19.951 14.389 1.996 1.00 78.69 147 LEU A C 1
ATOM 1219 O O . LEU A 1 147 ? -20.998 14.977 2.244 1.00 78.69 147 LEU A O 1
ATOM 1223 N N . ARG A 1 148 ? -18.786 14.818 2.490 1.00 75.75 148 ARG A N 1
ATOM 1224 C CA . ARG A 1 148 ? -18.691 15.910 3.469 1.00 75.75 148 ARG A CA 1
ATOM 1225 C C . ARG A 1 148 ? -19.176 17.264 2.937 1.00 75.75 148 ARG A C 1
ATOM 1227 O O . ARG A 1 148 ? -19.665 18.082 3.718 1.00 75.75 148 ARG A O 1
ATOM 1234 N N . LEU A 1 149 ? -18.940 17.564 1.661 1.00 70.94 149 LEU A N 1
ATOM 1235 C CA . LEU A 1 149 ? -19.353 18.824 1.032 1.00 70.94 149 LEU A CA 1
ATOM 1236 C C . LEU A 1 149 ? -20.796 18.755 0.519 1.00 70.94 149 LEU A C 1
ATOM 1238 O O . LEU A 1 149 ? -21.527 19.733 0.649 1.00 70.94 149 LEU A O 1
ATOM 1242 N N . GLY A 1 150 ? -21.214 17.601 0.005 1.00 64.38 150 GLY A N 1
ATOM 1243 C CA . GLY A 1 150 ? -22.581 17.301 -0.407 1.00 64.38 150 GLY A CA 1
ATOM 1244 C C . GLY A 1 150 ? -23.559 17.445 0.752 1.00 64.38 150 GLY A C 1
ATOM 1245 O O . GLY A 1 150 ? -24.535 18.178 0.618 1.00 64.38 150 GLY A O 1
ATOM 1246 N N . ASP A 1 151 ? -23.237 16.888 1.923 1.00 60.59 151 ASP A N 1
ATOM 1247 C CA . ASP A 1 151 ? -24.041 17.045 3.143 1.00 60.59 151 ASP A CA 1
ATOM 1248 C C . ASP A 1 151 ? -24.255 18.519 3.510 1.00 60.59 151 ASP A C 1
ATOM 1250 O O . ASP A 1 151 ? -25.362 18.922 3.874 1.00 60.59 151 ASP A O 1
ATOM 1254 N N . LYS A 1 152 ? -23.212 19.350 3.364 1.00 59.84 152 LYS A N 1
ATOM 1255 C CA . LYS A 1 152 ? -23.261 20.798 3.638 1.00 59.84 152 LYS A CA 1
ATOM 1256 C C . LYS A 1 152 ? -24.088 21.564 2.613 1.00 59.84 152 LYS A C 1
ATOM 1258 O O . LYS A 1 152 ? -24.769 22.522 2.971 1.00 59.84 152 LYS A O 1
ATOM 1263 N N . ASN A 1 153 ? -24.033 21.150 1.351 1.00 56.22 153 ASN A N 1
ATOM 1264 C CA . ASN A 1 153 ? -24.818 21.765 0.289 1.00 56.22 153 ASN A CA 1
ATOM 1265 C C . ASN A 1 153 ? -26.306 21.414 0.451 1.00 56.22 153 ASN A C 1
ATOM 1267 O O . ASN A 1 153 ? -27.169 22.281 0.365 1.00 56.22 153 ASN A O 1
ATOM 1271 N N . ILE A 1 154 ? -26.602 20.164 0.810 1.00 58.31 154 ILE A N 1
ATOM 1272 C CA . ILE A 1 154 ? -27.951 19.690 1.134 1.00 58.31 154 ILE A CA 1
ATOM 1273 C C . ILE A 1 154 ? -28.510 20.451 2.345 1.00 58.31 154 ILE A C 1
ATOM 1275 O O . ILE A 1 154 ? -29.627 20.960 2.272 1.00 58.31 154 ILE A O 1
ATOM 1279 N N . THR A 1 155 ? -27.735 20.641 3.422 1.00 58.38 155 THR A N 1
ATOM 1280 C CA . THR A 1 155 ? -28.189 21.459 4.570 1.00 58.38 155 THR A CA 1
ATOM 1281 C C . THR A 1 155 ? -28.433 22.915 4.185 1.00 58.38 155 THR A C 1
ATOM 1283 O O . THR A 1 155 ? -29.413 23.507 4.633 1.00 58.38 155 THR A O 1
ATOM 1286 N N . PHE A 1 156 ? -27.579 23.496 3.341 1.00 59.34 156 PHE A N 1
ATOM 1287 C CA . PHE A 1 156 ? -27.759 24.860 2.850 1.00 59.34 156 PHE A CA 1
ATOM 1288 C C . PHE A 1 156 ? -29.066 25.013 2.058 1.00 59.34 156 PHE A C 1
ATOM 1290 O O . PHE A 1 156 ? -29.876 25.885 2.376 1.00 59.34 156 PHE A O 1
ATOM 1297 N N . PHE A 1 157 ? -29.329 24.130 1.089 1.00 65.06 157 PHE A N 1
ATOM 1298 C CA . PHE A 1 157 ? -30.560 24.173 0.297 1.00 65.06 157 PHE A CA 1
ATOM 1299 C C . PHE A 1 157 ? -31.809 23.816 1.112 1.00 65.06 157 PHE A C 1
ATOM 1301 O O . PHE A 1 157 ? -32.849 24.442 0.912 1.00 65.06 157 PHE A O 1
ATOM 1308 N N . HIS A 1 158 ? -31.723 22.889 2.072 1.00 63.50 158 HIS A N 1
ATOM 1309 C CA . HIS A 1 158 ? -32.829 2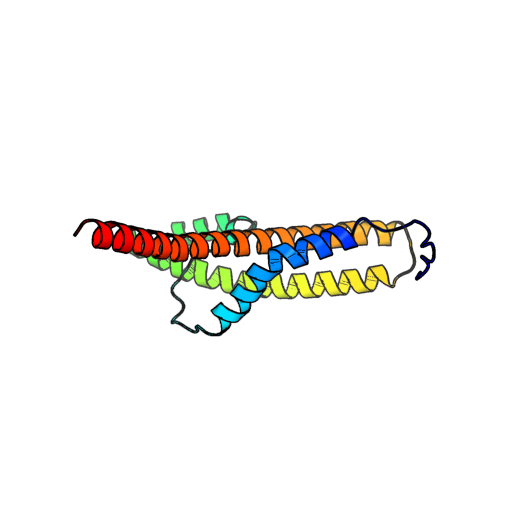2.603 2.992 1.00 63.50 158 HIS A CA 1
ATOM 1310 C C . HIS A 1 158 ? -33.164 23.796 3.887 1.00 63.50 158 HIS A C 1
ATOM 1312 O O . HIS A 1 158 ? -34.337 24.150 4.009 1.00 63.50 158 HIS A O 1
ATOM 1318 N N . ASN A 1 159 ? -32.164 24.454 4.474 1.00 65.06 159 ASN A N 1
ATOM 1319 C CA . ASN A 1 159 ? -32.384 25.645 5.293 1.00 65.06 159 ASN A CA 1
ATOM 1320 C C . ASN A 1 159 ? -32.968 26.793 4.461 1.00 65.06 159 ASN A C 1
ATOM 1322 O O . ASN A 1 159 ? -33.912 27.454 4.893 1.00 65.06 159 ASN A O 1
ATOM 1326 N N . TYR A 1 160 ? -32.476 26.976 3.236 1.00 65.50 160 TYR A N 1
ATOM 1327 C CA . TYR A 1 160 ? -32.977 27.995 2.319 1.00 65.50 160 TYR A CA 1
ATOM 1328 C C . TYR A 1 160 ? -34.421 27.733 1.861 1.00 65.50 160 TYR A C 1
ATOM 1330 O O . TYR A 1 160 ? -35.246 28.645 1.826 1.00 65.50 160 TYR A O 1
ATOM 1338 N N . ALA A 1 161 ? -34.763 26.478 1.555 1.00 64.94 161 ALA A N 1
ATOM 1339 C CA . ALA A 1 161 ? -36.127 26.078 1.213 1.00 64.94 161 ALA A CA 1
ATOM 1340 C C . ALA A 1 161 ? -37.096 26.209 2.402 1.00 64.94 161 ALA A C 1
ATOM 1342 O O . ALA A 1 161 ? -38.274 26.497 2.201 1.00 64.94 161 ALA A O 1
ATOM 1343 N N . THR A 1 162 ? -36.602 26.031 3.631 1.00 72.50 162 THR A N 1
ATOM 1344 C CA . THR A 1 162 ? -37.393 26.164 4.865 1.00 72.50 162 THR A CA 1
ATOM 1345 C C . THR A 1 162 ? -37.651 27.633 5.211 1.00 72.50 162 THR A C 1
ATOM 1347 O O . THR A 1 162 ? -38.777 27.981 5.549 1.00 72.50 162 THR A O 1
ATOM 1350 N N . GLN A 1 163 ? -36.661 28.518 5.030 1.00 69.38 163 GLN A N 1
ATOM 1351 C CA . GLN A 1 163 ? -36.825 29.972 5.199 1.00 69.38 163 GLN A CA 1
ATOM 1352 C C . GLN A 1 163 ? -37.789 30.607 4.190 1.00 69.38 163 GLN A C 1
ATOM 1354 O O . GLN A 1 163 ? -38.407 31.614 4.498 1.00 69.38 163 GLN A O 1
ATOM 1359 N N . ARG A 1 164 ? -37.942 30.032 2.993 1.00 65.00 164 ARG A N 1
ATOM 1360 C CA . ARG A 1 164 ? -38.887 30.518 1.969 1.00 65.00 164 ARG A CA 1
ATOM 1361 C C . ARG A 1 164 ? -40.335 30.062 2.174 1.00 65.00 164 ARG A C 1
ATOM 1363 O O . ARG A 1 164 ? -41.197 30.436 1.384 1.00 65.00 164 ARG A O 1
ATOM 1370 N N . ARG A 1 165 ? -40.590 29.205 3.166 1.00 59.16 165 ARG A N 1
ATOM 1371 C CA . ARG A 1 165 ? -41.930 28.703 3.515 1.00 59.16 165 ARG A CA 1
ATOM 1372 C C . ARG A 1 165 ? -42.500 29.341 4.792 1.00 59.16 165 ARG A C 1
ATOM 1374 O O . ARG A 1 165 ? -43.565 28.913 5.229 1.00 59.16 165 ARG A O 1
ATOM 1381 N N . GLN A 1 166 ? -41.805 30.323 5.368 1.00 49.28 166 GLN A N 1
ATOM 1382 C CA . GLN A 1 166 ? -42.312 31.234 6.403 1.00 49.28 166 GLN A CA 1
ATOM 1383 C C . GLN A 1 166 ? -42.654 32.578 5.766 1.00 49.28 166 GLN A C 1
ATOM 1385 O O . GLN A 1 166 ? -43.632 33.195 6.235 1.00 49.28 166 GLN A O 1
#

Foldseek 3Di:
DDDDDDDDDDDDPPVVVVVVCCVVCVVVVVVVVVVVVDPDDDDQDDAQLLVLDPCNVVQLVVLQVPDDDDPVSSVVSSSVSVVVVVVVVVVVLVVVLVVLVVLLVVLVPDDDDPVSVVVNVVSVVVVVSSVVSVVSRSVVVVVVVCVVVVVVVVVVVVVVVVVVVD

Radius of gyration: 23.34 Å; chains: 1; bounding box: 64×51×64 Å

pLDDT: mean 76.34, std 21.8, range [28.17, 97.44]

Organism: NCBI:txid47621

Sequence (166 aa):
MWGIPEIGSLGKDGIYQKQIFESDWTEVWLMKIGEEARRSKKTFKFEAWWVLEESFEAEVKAIWESSLGDFVQKLDKLKIGLGNWAKQTCMARKRNNESLNLKLSKLLEAERSENNLAELIDTKLHLNLEIDKDERYWEQRARVNCLRLGDKNITFFHNYATQRRQ